Protein AF-A0A960HVH0-F1 (afdb_monomer_lite)

Foldseek 3Di:
DAPQVVQDDPPHGDDDPPPRPNLVNLLVVLVVVVVVCCVPVPPDPDDDFDDDPDPRRVSSSVSSD

Radius of gyration: 12.38 Å; chains: 1; bounding box: 29×26×29 Å

pLDDT: mean 92.94, std 7.45, range [57.47, 98.38]

Sequence (65 aa):
MSDLDAIFKAYDVRGTYPDQIDAEGCRAIGAAFARFALDEGGAVPAVLVARDMRPSGVELAEAFS

Secondary structure (DSSP, 8-state):
---HHHHB-SS-B---TTTTS-HHHHHHHHHHHHHHHHHHHSS---------S-THHHHHHHHH-

Structure (mmCIF, N/CA/C/O backbone):
data_AF-A0A960HVH0-F1
#
_entry.id   AF-A0A960HVH0-F1
#
loop_
_atom_site.group_PDB
_atom_site.id
_atom_site.type_symbol
_atom_site.label_atom_id
_atom_site.label_alt_id
_atom_site.label_comp_id
_atom_site.label_asym_id
_atom_site.label_entity_id
_atom_site.label_seq_id
_atom_site.pdbx_PDB_ins_code
_atom_site.Cartn_x
_atom_site.Cartn_y
_atom_site.Cartn_z
_atom_site.occupancy
_atom_site.B_iso_or_equiv
_atom_site.auth_seq_id
_atom_site.auth_comp_id
_atom_site.auth_asym_id
_atom_site.auth_atom_id
_atom_site.pdbx_PDB_model_num
ATOM 1 N N . MET A 1 1 ? -7.355 -13.132 6.948 1.00 57.47 1 MET A N 1
ATOM 2 C CA . MET A 1 1 ? -7.206 -12.806 5.516 1.00 57.47 1 MET A CA 1
ATOM 3 C C . MET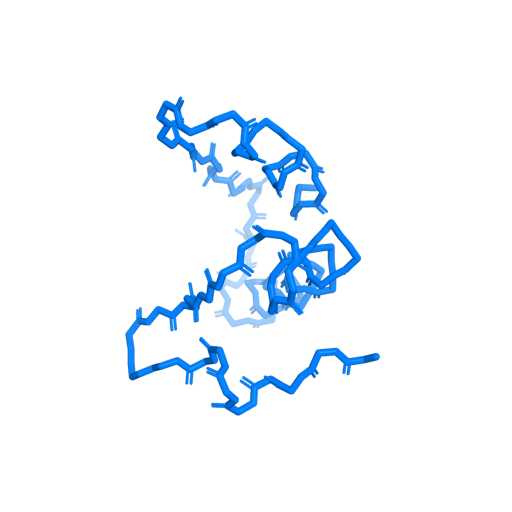 A 1 1 ? -8.321 -11.850 5.165 1.00 57.47 1 MET A C 1
ATOM 5 O O . MET A 1 1 ? -9.474 -12.198 5.395 1.00 57.47 1 MET A O 1
ATOM 9 N N . SER A 1 2 ? -7.973 -10.642 4.731 1.00 65.31 2 SER A N 1
ATOM 10 C CA . SER A 1 2 ? -8.942 -9.642 4.289 1.00 65.31 2 SER A CA 1
ATOM 11 C C . SER A 1 2 ? -9.748 -10.171 3.100 1.00 65.31 2 SER A C 1
ATOM 13 O O . SER A 1 2 ? -9.223 -10.889 2.248 1.00 65.31 2 SER A O 1
ATOM 15 N N . ASP A 1 3 ? -11.037 -9.842 3.062 1.00 84.88 3 ASP A N 1
ATOM 16 C CA . ASP A 1 3 ? -11.875 -10.080 1.890 1.00 84.88 3 ASP A CA 1
ATOM 17 C C . ASP A 1 3 ? -11.468 -9.076 0.801 1.00 84.88 3 ASP A C 1
ATOM 19 O O . ASP A 1 3 ? -11.823 -7.896 0.855 1.00 84.88 3 ASP A O 1
ATOM 23 N N . LEU A 1 4 ? -10.642 -9.531 -0.146 1.00 85.94 4 LEU A N 1
ATOM 24 C CA . LEU A 1 4 ? -10.096 -8.676 -1.199 1.00 85.94 4 LEU A CA 1
ATOM 25 C C . LEU A 1 4 ? -11.210 -8.132 -2.105 1.00 85.94 4 LEU A C 1
ATOM 27 O O . LEU A 1 4 ? -11.164 -6.957 -2.465 1.00 85.94 4 LEU A O 1
ATOM 31 N N . ASP A 1 5 ? -12.258 -8.909 -2.384 1.00 90.44 5 ASP A N 1
ATOM 32 C CA . ASP A 1 5 ? -13.400 -8.453 -3.190 1.00 90.44 5 ASP A CA 1
ATOM 33 C C . ASP A 1 5 ? -14.149 -7.305 -2.491 1.00 90.44 5 ASP A C 1
ATOM 35 O O . ASP A 1 5 ? -14.674 -6.381 -3.125 1.00 90.44 5 ASP A O 1
ATOM 39 N N . ALA A 1 6 ? -14.147 -7.303 -1.156 1.00 91.69 6 ALA A N 1
ATOM 40 C CA . ALA A 1 6 ? -14.744 -6.233 -0.373 1.00 91.69 6 ALA A CA 1
ATOM 41 C C . ALA A 1 6 ? -13.941 -4.922 -0.394 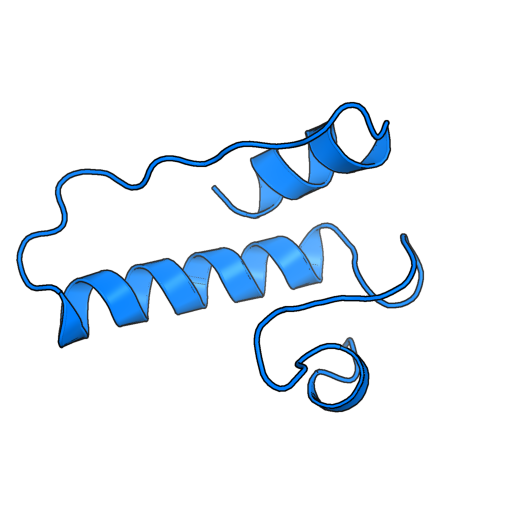1.00 91.69 6 ALA A C 1
ATOM 43 O O . ALA A 1 6 ? -14.541 -3.877 -0.118 1.00 91.69 6 ALA A O 1
ATOM 44 N N . ILE A 1 7 ? -12.648 -4.923 -0.744 1.00 95.44 7 ILE A N 1
ATOM 45 C CA . ILE A 1 7 ? -11.803 -3.710 -0.741 1.00 95.44 7 ILE A CA 1
ATOM 46 C C . ILE A 1 7 ? -11.307 -3.280 -2.125 1.00 95.44 7 ILE A C 1
ATOM 48 O O . ILE A 1 7 ? -11.081 -2.086 -2.319 1.00 95.44 7 ILE A O 1
ATOM 52 N N . PHE A 1 8 ? -11.188 -4.188 -3.095 1.00 96.25 8 PHE A N 1
ATOM 53 C CA . PHE A 1 8 ? -10.858 -3.848 -4.480 1.00 96.25 8 PHE A CA 1
ATOM 54 C C . PHE A 1 8 ? -12.097 -3.294 -5.186 1.00 96.25 8 PHE A C 1
ATOM 56 O O . PHE A 1 8 ? -13.117 -3.966 -5.344 1.00 96.25 8 PHE A O 1
ATOM 63 N N . LYS A 1 9 ? -12.029 -2.023 -5.578 1.00 93.19 9 LYS A N 1
ATOM 64 C CA . LYS A 1 9 ? -13.094 -1.304 -6.283 1.00 93.19 9 LYS A CA 1
ATOM 65 C C . LYS A 1 9 ? -12.696 -1.083 -7.735 1.00 93.19 9 LYS A C 1
ATOM 67 O O . LYS A 1 9 ? -11.592 -1.401 -8.157 1.00 93.19 9 LYS A O 1
ATOM 72 N N . ALA A 1 10 ? -13.612 -0.508 -8.510 1.00 93.88 10 ALA A N 1
ATOM 73 C CA . ALA A 1 10 ? -13.420 -0.313 -9.946 1.00 93.88 10 ALA A CA 1
ATOM 74 C C . ALA A 1 10 ? -12.186 0.540 -10.307 1.00 93.88 10 ALA A C 1
ATOM 76 O O . ALA A 1 10 ? -11.694 0.429 -11.424 1.00 93.88 10 ALA A O 1
ATOM 77 N N . TYR A 1 11 ? -11.705 1.397 -9.399 1.00 89.69 11 TYR A N 1
ATOM 78 C CA . TYR A 1 11 ? -10.587 2.309 -9.667 1.00 89.69 11 T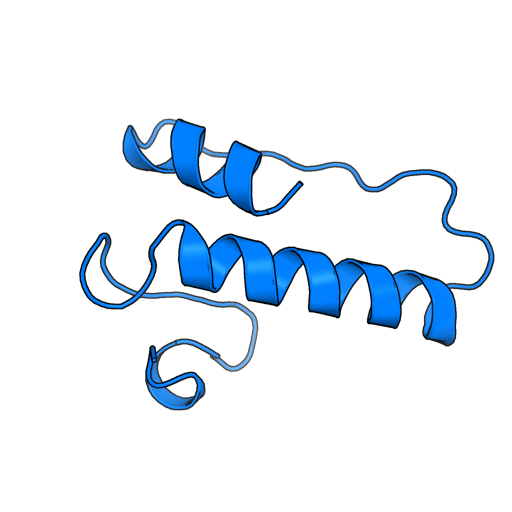YR A CA 1
ATOM 79 C C . TYR A 1 11 ? -9.588 2.461 -8.508 1.00 89.69 11 TYR A C 1
ATOM 81 O O . TYR A 1 11 ? -8.578 3.139 -8.676 1.00 89.69 11 TYR A O 1
ATOM 89 N N . ASP A 1 12 ? -9.857 1.891 -7.331 1.00 95.19 12 ASP A N 1
ATOM 90 C CA . ASP A 1 12 ? -8.975 1.983 -6.168 1.00 95.19 12 ASP A CA 1
ATOM 91 C C . ASP A 1 12 ? -9.139 0.787 -5.218 1.00 95.19 12 ASP A C 1
ATOM 93 O O . ASP A 1 12 ? -9.995 -0.077 -5.411 1.00 95.19 12 ASP A O 1
ATOM 97 N N . VAL A 1 13 ? -8.287 0.736 -4.194 1.00 95.75 13 VAL A N 1
ATOM 98 C CA . VAL A 1 13 ? -8.437 -0.163 -3.047 1.00 95.75 13 VAL A CA 1
ATOM 99 C C . VAL A 1 13 ? -8.852 0.680 -1.849 1.00 95.75 13 VAL A C 1
ATOM 101 O O . VAL A 1 13 ? -8.177 1.655 -1.510 1.00 95.75 13 VAL A O 1
ATOM 104 N N . ARG A 1 14 ? -9.975 0.336 -1.211 1.00 95.69 14 ARG A N 1
ATOM 105 C CA . ARG A 1 14 ? -10.563 1.149 -0.141 1.00 95.69 14 ARG A CA 1
ATOM 106 C C . ARG A 1 14 ? -11.313 0.306 0.886 1.00 95.69 14 ARG A C 1
ATOM 108 O O . ARG A 1 14 ? -12.127 -0.538 0.528 1.00 95.69 14 ARG A O 1
ATOM 115 N N . GLY A 1 15 ? -11.107 0.624 2.161 1.00 94.69 15 GLY A N 1
ATOM 116 C CA . GLY A 1 15 ? -11.757 -0.013 3.304 1.00 94.69 15 GLY A CA 1
ATOM 117 C C . GLY A 1 15 ? -11.488 0.750 4.602 1.00 94.69 15 GLY A C 1
ATOM 118 O O . GLY A 1 15 ? -10.783 1.764 4.6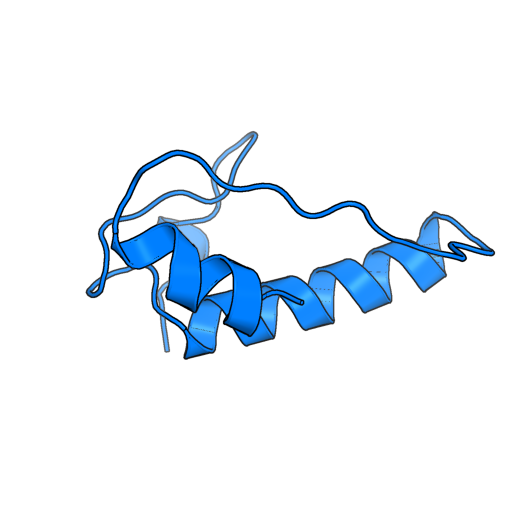03 1.00 94.69 15 GLY A O 1
ATOM 119 N N . THR A 1 16 ? -12.073 0.287 5.704 1.00 96.38 16 THR A N 1
ATOM 120 C CA . THR A 1 16 ? -11.787 0.802 7.049 1.00 96.38 16 THR A CA 1
ATOM 121 C C . THR A 1 16 ? -10.470 0.246 7.590 1.00 96.38 16 THR A C 1
ATOM 123 O O . THR A 1 16 ? -10.113 -0.900 7.332 1.00 96.38 16 THR A O 1
ATOM 126 N N . TYR A 1 17 ? -9.751 1.062 8.359 1.00 96.00 17 TYR A N 1
ATOM 127 C CA . TYR A 1 17 ? -8.559 0.646 9.097 1.00 96.00 17 TYR A CA 1
ATOM 128 C C . TYR A 1 17 ? -8.894 0.575 10.597 1.00 96.00 17 TYR A C 1
ATOM 130 O O . TYR A 1 17 ? -9.497 1.531 11.099 1.00 96.00 17 TYR A O 1
ATOM 138 N N . PRO A 1 18 ? -8.493 -0.489 11.317 1.00 96.00 18 PRO A N 1
ATOM 139 C CA . PRO A 1 18 ? -7.688 -1.621 10.839 1.00 96.00 18 PRO A CA 1
ATOM 140 C C . PRO A 1 18 ? -8.510 -2.801 10.277 1.00 96.00 18 PRO A C 1
ATOM 142 O O . PRO A 1 18 ? -7.930 -3.800 9.876 1.00 96.00 18 PRO A O 1
ATOM 145 N N . ASP A 1 19 ? -9.845 -2.727 10.263 1.00 94.88 19 ASP A N 1
ATOM 146 C CA . ASP A 1 19 ? -10.687 -3.923 10.073 1.00 94.88 19 ASP A CA 1
ATOM 147 C C . ASP A 1 19 ? -10.625 -4.546 8.667 1.00 94.88 19 ASP A C 1
ATOM 149 O O . ASP A 1 19 ? -10.664 -5.767 8.524 1.00 94.88 19 ASP A O 1
ATOM 153 N N . GLN A 1 20 ? -10.594 -3.719 7.618 1.00 95.62 20 GLN A N 1
ATOM 154 C CA . GLN A 1 20 ? -10.619 -4.170 6.218 1.00 95.62 20 GLN A CA 1
ATOM 155 C C . GLN A 1 20 ? -9.277 -3.964 5.513 1.00 95.62 20 GLN A C 1
ATOM 157 O O . GLN A 1 20 ? -8.935 -4.719 4.603 1.00 95.62 20 GLN A O 1
ATOM 162 N N . ILE A 1 21 ? -8.539 -2.927 5.911 1.00 96.19 21 ILE A N 1
ATOM 163 C CA . ILE A 1 21 ? -7.185 -2.632 5.452 1.00 96.19 21 ILE A CA 1
ATOM 164 C C . ILE A 1 21 ? -6.291 -2.504 6.680 1.00 96.19 21 ILE A C 1
ATOM 166 O O . ILE A 1 21 ? -6.553 -1.681 7.555 1.00 96.19 21 ILE A O 1
ATOM 170 N N . ASP A 1 22 ? -5.207 -3.268 6.687 1.00 96.62 22 ASP A N 1
ATOM 171 C CA . ASP A 1 22 ? -4.179 -3.287 7.719 1.00 96.62 22 ASP A CA 1
ATOM 172 C C . ASP A 1 22 ? -2.775 -3.381 7.091 1.00 96.62 22 ASP A C 1
ATOM 174 O O . ASP A 1 22 ? -2.608 -3.415 5.866 1.00 96.62 22 ASP A O 1
ATOM 178 N N . ALA A 1 23 ? -1.743 -3.397 7.936 1.00 97.50 23 ALA A N 1
ATOM 179 C CA . ALA A 1 23 ? -0.354 -3.466 7.493 1.00 97.50 23 ALA A CA 1
ATOM 180 C C . ALA A 1 23 ? -0.027 -4.770 6.738 1.00 97.50 23 ALA A C 1
ATOM 182 O O . ALA A 1 23 ? 0.736 -4.747 5.772 1.00 97.50 23 ALA A O 1
ATOM 183 N N . GLU A 1 24 ? -0.594 -5.910 7.144 1.00 96.75 24 GLU A N 1
ATOM 184 C CA . GLU A 1 24 ? -0.346 -7.196 6.479 1.00 96.75 24 GLU A CA 1
ATOM 185 C C . GLU A 1 24 ? -0.925 -7.197 5.057 1.00 96.75 24 GLU A C 1
ATOM 187 O O . GLU A 1 24 ? -0.222 -7.525 4.094 1.00 96.75 24 GLU A O 1
ATOM 192 N N . GLY A 1 25 ? -2.171 -6.745 4.908 1.00 95.62 25 GLY A N 1
ATOM 193 C CA . GLY A 1 25 ? -2.830 -6.579 3.619 1.00 95.62 25 GLY A CA 1
ATOM 194 C C . GLY A 1 25 ? -2.103 -5.577 2.723 1.00 95.62 25 GLY A C 1
ATOM 195 O O . GLY A 1 25 ? -1.842 -5.880 1.558 1.00 95.62 25 GLY A O 1
ATOM 196 N N . CYS A 1 26 ? -1.702 -4.416 3.254 1.00 96.88 26 CYS A N 1
ATOM 197 C CA . CYS A 1 26 ? -0.940 -3.423 2.487 1.00 96.88 26 CYS A CA 1
ATOM 198 C C . CYS A 1 26 ? 0.404 -3.965 1.989 1.00 96.88 26 CYS A C 1
ATOM 200 O O . CYS A 1 26 ? 0.762 -3.703 0.840 1.00 96.88 26 CYS A O 1
ATOM 202 N N . ARG A 1 27 ? 1.104 -4.778 2.790 1.00 97.81 27 ARG A N 1
ATOM 203 C CA . ARG A 1 27 ? 2.342 -5.449 2.364 1.00 97.81 27 ARG A CA 1
ATOM 204 C C . ARG A 1 27 ? 2.108 -6.429 1.224 1.00 97.81 27 ARG A C 1
ATOM 206 O O . ARG A 1 27 ? 2.873 -6.451 0.260 1.00 97.81 27 ARG A O 1
ATOM 213 N N . ALA A 1 28 ? 1.044 -7.22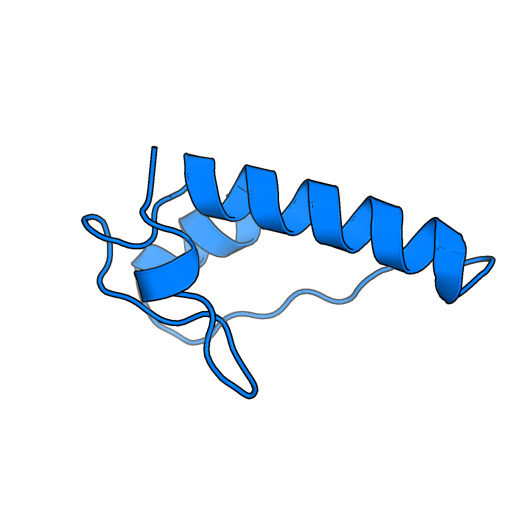6 1.310 1.00 96.88 28 ALA A N 1
ATOM 214 C CA . ALA A 1 28 ? 0.687 -8.158 0.245 1.00 96.88 28 ALA A CA 1
ATOM 215 C C . ALA A 1 28 ? 0.351 -7.424 -1.065 1.00 96.88 28 ALA A C 1
ATOM 217 O O . ALA A 1 28 ? 0.817 -7.826 -2.132 1.00 96.88 28 ALA A O 1
ATOM 218 N N . ILE A 1 29 ? -0.403 -6.322 -0.983 1.00 96.50 29 ILE A N 1
ATOM 219 C CA . ILE A 1 29 ? -0.756 -5.495 -2.145 1.00 96.50 29 ILE A CA 1
ATOM 220 C C . ILE A 1 29 ? 0.496 -4.846 -2.749 1.00 96.50 29 ILE A C 1
ATOM 222 O O . ILE A 1 29 ? 0.671 -4.910 -3.964 1.00 96.50 29 ILE A O 1
ATOM 226 N N . GLY A 1 30 ? 1.380 -4.273 -1.930 1.00 96.69 30 GLY A N 1
ATOM 227 C CA . GLY A 1 30 ? 2.630 -3.662 -2.391 1.00 96.69 30 GLY A CA 1
ATOM 228 C C . GLY A 1 30 ? 3.534 -4.651 -3.130 1.00 96.69 30 GLY A C 1
ATOM 229 O O . GLY A 1 30 ? 3.972 -4.388 -4.252 1.00 96.69 30 GLY A O 1
ATOM 230 N N . ALA A 1 31 ? 3.720 -5.851 -2.572 1.00 96.31 31 ALA A N 1
ATOM 231 C CA . ALA A 1 31 ? 4.482 -6.919 -3.219 1.00 96.31 31 ALA A CA 1
ATOM 232 C C . ALA A 1 31 ? 3.851 -7.381 -4.547 1.00 96.31 31 ALA A C 1
ATOM 234 O O . ALA A 1 31 ? 4.566 -7.641 -5.520 1.00 96.31 31 ALA A O 1
ATOM 235 N N . ALA A 1 32 ? 2.519 -7.478 -4.605 1.00 95.81 32 ALA A N 1
ATOM 236 C CA . ALA A 1 32 ? 1.803 -7.813 -5.833 1.00 95.81 32 ALA A CA 1
ATOM 237 C C . ALA A 1 32 ? 1.947 -6.709 -6.893 1.00 95.81 32 ALA A C 1
ATOM 239 O O . ALA A 1 32 ? 2.214 -7.012 -8.056 1.00 95.81 32 ALA A O 1
ATOM 240 N N . PHE A 1 33 ? 1.845 -5.440 -6.488 1.00 94.94 33 PHE A N 1
ATOM 241 C CA . PHE A 1 33 ? 2.044 -4.295 -7.372 1.00 94.94 33 PHE A CA 1
ATOM 242 C C . PHE A 1 33 ? 3.470 -4.249 -7.933 1.00 94.94 33 PHE A C 1
ATOM 244 O O . PHE A 1 33 ? 3.640 -4.054 -9.133 1.00 94.94 33 PHE A O 1
ATOM 251 N N . ALA A 1 34 ? 4.492 -4.482 -7.104 1.00 93.75 34 ALA A N 1
ATOM 252 C CA . ALA A 1 34 ? 5.885 -4.496 -7.550 1.00 93.75 34 ALA A CA 1
ATOM 253 C C . ALA A 1 34 ? 6.146 -5.586 -8.603 1.00 93.75 34 ALA A C 1
ATOM 255 O O . ALA A 1 34 ? 6.800 -5.324 -9.611 1.00 93.75 34 ALA A O 1
ATOM 256 N N . ARG A 1 35 ? 5.594 -6.793 -8.401 1.00 93.62 35 ARG A N 1
ATOM 257 C CA . ARG A 1 35 ? 5.654 -7.877 -9.397 1.00 93.62 35 ARG A CA 1
ATOM 258 C C . ARG A 1 35 ? 4.977 -7.473 -10.703 1.00 93.62 35 ARG A C 1
ATOM 260 O O . ARG A 1 35 ? 5.606 -7.537 -11.750 1.00 93.62 35 ARG A O 1
ATOM 267 N N . PHE A 1 36 ? 3.745 -6.974 -10.621 1.00 93.12 36 PHE A N 1
ATOM 268 C CA . PHE A 1 36 ? 3.002 -6.496 -11.787 1.00 93.12 36 PHE A CA 1
ATOM 269 C C . PHE A 1 36 ? 3.764 -5.408 -12.560 1.00 93.12 36 PHE A C 1
ATOM 271 O O . PHE A 1 36 ? 3.855 -5.463 -13.783 1.00 93.12 36 PHE A O 1
ATOM 278 N N . ALA A 1 37 ? 4.347 -4.435 -11.857 1.00 92.62 37 ALA A N 1
ATOM 279 C CA . ALA A 1 37 ? 5.090 -3.343 -12.474 1.00 92.62 37 ALA A CA 1
ATOM 280 C C . ALA A 1 37 ? 6.342 -3.832 -13.222 1.00 92.62 37 ALA A C 1
ATOM 282 O O . ALA A 1 37 ? 6.641 -3.315 -14.295 1.00 92.62 37 ALA A O 1
ATOM 283 N N . LEU A 1 38 ? 7.056 -4.825 -12.685 1.00 90.88 38 LEU A N 1
ATOM 284 C CA . LEU A 1 38 ? 8.216 -5.430 -13.348 1.00 90.88 38 LEU A CA 1
ATOM 285 C C . LEU A 1 38 ? 7.818 -6.249 -14.582 1.00 90.88 38 LEU A C 1
ATOM 287 O O . LEU A 1 38 ? 8.504 -6.179 -15.601 1.00 90.88 38 LEU A O 1
ATOM 291 N N . ASP A 1 39 ? 6.718 -6.997 -14.490 1.00 91.94 39 ASP A N 1
ATOM 292 C CA . ASP A 1 39 ? 6.258 -7.879 -15.565 1.00 91.94 39 ASP A CA 1
ATOM 293 C C . ASP A 1 39 ? 5.676 -7.080 -16.748 1.00 91.94 39 ASP A C 1
ATOM 295 O O . ASP A 1 39 ? 6.031 -7.332 -17.900 1.00 91.94 39 ASP A O 1
ATOM 299 N N . GLU A 1 40 ? 4.829 -6.081 -16.476 1.00 87.12 40 GLU A N 1
ATOM 300 C CA . GLU A 1 40 ? 4.098 -5.324 -17.509 1.00 87.12 40 GLU A CA 1
ATOM 301 C C . GLU A 1 40 ? 4.763 -3.988 -17.876 1.00 87.12 40 GLU A C 1
ATOM 303 O O . GLU A 1 40 ? 4.666 -3.518 -19.010 1.00 87.12 40 GLU A O 1
ATOM 308 N N . GLY A 1 41 ? 5.434 -3.343 -16.918 1.00 77.12 41 GLY A N 1
ATOM 309 C CA . GLY A 1 41 ? 6.043 -2.019 -17.090 1.00 77.12 41 GLY A CA 1
ATOM 310 C C . GLY A 1 41 ? 7.478 -2.045 -17.624 1.00 77.12 41 GLY A C 1
ATOM 311 O O . GLY A 1 41 ? 8.026 -0.993 -17.961 1.00 77.12 41 GLY A O 1
ATOM 312 N N . GLY A 1 42 ? 8.099 -3.225 -17.712 1.00 80.19 42 GLY A N 1
ATOM 313 C CA . GLY A 1 42 ? 9.501 -3.380 -18.092 1.00 80.19 42 GLY A CA 1
ATOM 314 C C . GLY A 1 42 ? 10.457 -2.918 -16.986 1.00 80.19 42 GLY A C 1
ATOM 315 O O . GLY A 1 42 ? 10.241 -3.171 -15.804 1.00 80.19 42 GLY A O 1
ATOM 316 N N . ALA A 1 43 ? 11.556 -2.251 -17.352 1.00 81.81 43 ALA A N 1
ATOM 317 C CA . ALA A 1 43 ? 12.514 -1.752 -16.367 1.00 81.81 43 ALA A CA 1
ATOM 318 C C . ALA A 1 43 ? 11.901 -0.591 -15.562 1.00 81.81 43 ALA A C 1
ATOM 320 O O . ALA A 1 43 ? 11.968 0.563 -15.983 1.00 81.81 43 ALA A O 1
ATOM 321 N N . VAL A 1 44 ? 11.322 -0.902 -14.400 1.00 83.25 44 VAL A N 1
ATOM 322 C CA . VAL A 1 44 ? 10.797 0.072 -13.432 1.00 83.25 44 VAL A CA 1
ATOM 323 C C . VAL A 1 44 ? 11.868 0.321 -12.359 1.00 83.25 44 VAL A C 1
ATOM 325 O O . VAL A 1 44 ? 11.974 -0.459 -11.414 1.00 83.25 44 VAL A O 1
ATOM 328 N N . PRO A 1 45 ? 12.707 1.371 -12.482 1.00 81.25 45 PRO A N 1
ATOM 329 C CA . PRO A 1 45 ? 13.829 1.587 -11.565 1.00 81.25 45 PRO A CA 1
ATOM 330 C C . PRO A 1 45 ? 13.391 2.075 -10.179 1.00 81.25 45 PRO A C 1
ATOM 332 O O . PRO A 1 45 ? 14.154 1.956 -9.224 1.00 81.25 45 PRO A O 1
ATOM 335 N N . ALA A 1 46 ? 12.195 2.662 -10.073 1.00 90.69 46 ALA A N 1
ATOM 336 C CA . ALA A 1 46 ? 11.634 3.167 -8.827 1.00 90.69 46 ALA A CA 1
ATOM 337 C C . ALA A 1 46 ? 10.113 3.343 -8.937 1.00 90.69 46 ALA A C 1
ATOM 339 O O . ALA A 1 46 ? 9.588 3.636 -10.013 1.00 90.69 46 ALA A O 1
ATOM 340 N N . VAL A 1 47 ? 9.427 3.239 -7.797 1.00 91.62 47 VAL A N 1
ATOM 341 C CA . VAL A 1 47 ? 8.005 3.566 -7.629 1.00 91.62 47 VAL A CA 1
ATOM 342 C C . VAL A 1 47 ? 7.900 4.684 -6.598 1.00 91.62 47 VAL A C 1
ATOM 344 O O . VAL A 1 47 ? 8.478 4.596 -5.517 1.00 91.62 47 VAL A O 1
ATOM 347 N N . LEU A 1 48 ? 7.168 5.747 -6.929 1.00 95.62 48 LEU A N 1
ATOM 348 C CA . LEU A 1 48 ? 6.879 6.822 -5.983 1.00 95.62 48 LEU A CA 1
ATOM 349 C C . LEU A 1 48 ? 5.664 6.443 -5.134 1.00 95.62 48 LEU A C 1
ATOM 351 O O . LEU A 1 48 ? 4.587 6.195 -5.673 1.00 95.62 48 LEU A O 1
ATOM 355 N N . VAL A 1 49 ? 5.834 6.448 -3.814 1.00 96.19 49 VAL A N 1
ATOM 356 C CA . VAL A 1 49 ? 4.765 6.193 -2.842 1.00 96.19 49 VAL A CA 1
ATOM 357 C C . VAL A 1 49 ? 4.488 7.477 -2.066 1.00 96.19 49 VAL A C 1
ATOM 359 O O . VAL A 1 49 ? 5.409 8.155 -1.610 1.00 96.19 49 VAL A O 1
ATOM 362 N N . ALA A 1 50 ? 3.211 7.829 -1.926 1.00 96.75 50 ALA A N 1
ATOM 363 C CA . ALA A 1 50 ? 2.765 9.008 -1.193 1.00 96.75 50 ALA A CA 1
ATOM 364 C C . ALA A 1 50 ? 1.532 8.681 -0.344 1.00 96.75 50 ALA A C 1
ATOM 366 O O . ALA A 1 50 ? 0.761 7.778 -0.664 1.00 96.75 50 ALA A O 1
ATOM 367 N N . ARG A 1 51 ? 1.339 9.445 0.734 1.00 96.88 51 ARG A N 1
ATOM 368 C CA . ARG A 1 51 ? 0.225 9.291 1.679 1.00 96.88 51 ARG A CA 1
ATOM 369 C C . ARG A 1 51 ? -0.335 10.642 2.108 1.00 96.88 51 ARG A C 1
ATOM 371 O O . ARG A 1 51 ? 0.396 11.635 2.139 1.00 96.88 51 ARG A O 1
ATOM 378 N N . ASP A 1 52 ? -1.623 10.664 2.443 1.00 97.75 52 ASP A N 1
ATOM 379 C CA . ASP A 1 52 ? -2.297 11.835 3.011 1.00 97.75 52 ASP A CA 1
ATOM 380 C C . ASP A 1 52 ? -1.954 12.019 4.505 1.00 97.75 52 ASP A C 1
ATOM 382 O O . ASP A 1 52 ? -1.050 11.385 5.042 1.00 97.75 52 ASP A O 1
ATOM 386 N N . MET A 1 53 ? -2.659 12.910 5.205 1.00 98.38 53 MET A N 1
ATOM 387 C CA . MET A 1 53 ? -2.375 13.221 6.612 1.00 98.38 53 MET A CA 1
ATOM 388 C C . MET A 1 53 ? -2.984 12.236 7.625 1.00 98.38 53 MET A C 1
ATOM 390 O O . MET A 1 53 ? -2.886 12.488 8.828 1.00 98.38 53 MET A O 1
ATOM 394 N N . ARG A 1 54 ? -3.619 11.135 7.197 1.00 98.06 54 ARG A N 1
ATOM 395 C CA . ARG A 1 54 ? -4.217 10.171 8.135 1.00 98.06 54 ARG A CA 1
ATOM 396 C C . ARG A 1 54 ? -3.137 9.520 9.006 1.00 98.06 54 ARG A C 1
ATOM 398 O O . ARG A 1 54 ? -2.096 9.129 8.475 1.00 98.06 54 ARG A O 1
ATOM 405 N N . PRO A 1 55 ? -3.391 9.325 10.316 1.00 97.94 55 PRO A N 1
ATOM 406 C CA . PRO A 1 55 ? -2.438 8.658 11.203 1.00 97.94 55 PRO A CA 1
ATOM 407 C C . PRO A 1 55 ? -2.044 7.255 10.723 1.00 97.94 55 PRO A C 1
ATOM 409 O O . PRO A 1 55 ? -0.860 6.932 10.699 1.00 97.94 55 PRO A O 1
ATOM 412 N N . SER A 1 56 ? -3.013 6.462 10.252 1.00 98.00 56 SER A N 1
ATOM 413 C CA . SER A 1 56 ? -2.766 5.122 9.701 1.00 98.00 56 SER A CA 1
ATOM 414 C C . SER A 1 56 ? -1.876 5.136 8.457 1.00 98.00 56 SER A C 1
ATOM 416 O O . SER A 1 56 ? -1.174 4.168 8.191 1.00 98.00 56 SER A O 1
ATOM 418 N N . GLY A 1 57 ? -1.844 6.244 7.710 1.00 97.69 57 GLY A N 1
ATOM 419 C CA . GLY A 1 57 ? -1.057 6.361 6.486 1.00 97.69 57 GLY A CA 1
ATOM 420 C C . GLY A 1 57 ? 0.453 6.239 6.696 1.00 97.69 57 GLY A C 1
ATOM 421 O O . GLY A 1 57 ? 1.152 5.960 5.731 1.00 97.69 57 GLY A O 1
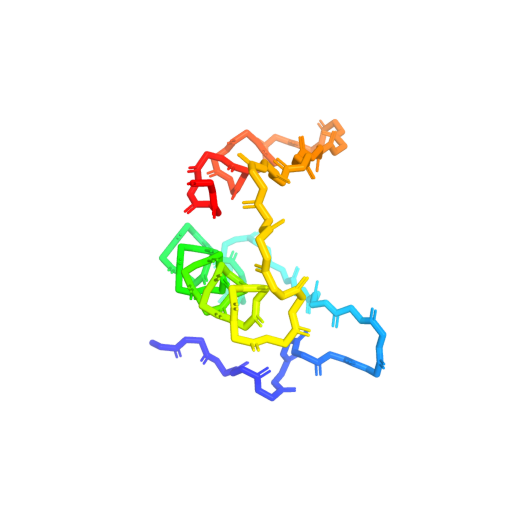ATOM 422 N N . VAL A 1 58 ? 0.967 6.440 7.918 1.00 97.88 58 VAL A N 1
ATOM 423 C CA . VAL A 1 58 ? 2.394 6.221 8.222 1.00 97.88 58 VAL A CA 1
ATOM 424 C C . VAL A 1 58 ? 2.725 4.730 8.135 1.00 97.88 58 VAL A C 1
ATOM 426 O O . VAL A 1 58 ? 3.570 4.341 7.337 1.00 97.88 58 VAL A O 1
ATOM 429 N N . GLU A 1 59 ? 2.001 3.902 8.890 1.00 98.19 59 GLU A N 1
ATOM 430 C CA . GLU A 1 59 ? 2.199 2.448 8.917 1.00 98.19 59 GLU A CA 1
ATOM 431 C C . GLU A 1 59 ? 1.857 1.808 7.567 1.00 98.19 59 GLU A C 1
ATOM 433 O O . GLU A 1 59 ? 2.611 0.981 7.064 1.00 98.19 59 GLU A O 1
ATOM 438 N N . LEU A 1 60 ? 0.739 2.203 6.949 1.00 98.00 60 LEU A N 1
ATOM 439 C CA . LEU A 1 60 ? 0.295 1.583 5.699 1.00 98.00 60 LEU A CA 1
ATOM 440 C C . LEU A 1 60 ? 1.240 1.885 4.527 1.00 98.00 60 LEU A C 1
ATOM 442 O O . LEU A 1 60 ? 1.460 1.012 3.690 1.00 98.00 60 LEU A O 1
ATOM 446 N N . ALA A 1 61 ? 1.823 3.089 4.470 1.00 98.12 61 ALA A N 1
ATOM 447 C CA . ALA A 1 61 ? 2.806 3.427 3.440 1.00 98.12 61 ALA A CA 1
ATOM 448 C C . ALA A 1 61 ? 4.129 2.675 3.643 1.00 98.12 61 ALA A C 1
ATOM 450 O O . ALA A 1 61 ? 4.709 2.197 2.668 1.00 98.12 61 ALA A O 1
ATOM 451 N N . GLU A 1 62 ? 4.583 2.533 4.892 1.00 98.00 62 GLU A N 1
ATOM 452 C CA . GLU A 1 62 ? 5.768 1.733 5.222 1.00 98.00 62 GLU A CA 1
ATOM 453 C C . GLU A 1 62 ? 5.546 0.246 4.926 1.00 98.00 62 GLU A C 1
ATOM 455 O O . GLU A 1 62 ? 6.439 -0.419 4.418 1.00 98.00 62 GLU A O 1
ATOM 460 N N . ALA A 1 63 ? 4.349 -0.280 5.189 1.00 98.06 63 ALA A N 1
ATOM 461 C CA . ALA A 1 63 ? 4.030 -1.671 4.900 1.00 98.06 63 ALA A CA 1
ATOM 462 C C . ALA A 1 63 ? 3.933 -1.968 3.396 1.00 98.06 63 ALA A C 1
ATOM 464 O O . ALA A 1 63 ? 4.293 -3.069 2.986 1.00 98.06 63 ALA A O 1
ATOM 465 N N . PHE A 1 64 ? 3.436 -1.018 2.594 1.00 97.94 64 PHE A N 1
ATOM 466 C CA . PHE A 1 64 ? 3.303 -1.157 1.139 1.00 97.94 64 PHE A CA 1
ATOM 467 C C . PHE A 1 64 ? 4.653 -1.143 0.403 1.00 97.94 64 PHE A C 1
ATOM 469 O O . PHE A 1 64 ? 4.775 -1.776 -0.645 1.00 97.94 64 PHE A O 1
ATOM 476 N N . SER A 1 65 ? 5.623 -0.385 0.919 1.00 93.75 65 SER A N 1
ATOM 477 C CA . SER A 1 65 ? 6.930 -0.147 0.284 1.00 93.75 65 SER A CA 1
ATOM 478 C C . SER A 1 65 ? 7.920 -1.279 0.561 1.00 93.75 65 SER A C 1
ATOM 480 O O . SER A 1 65 ? 8.723 -1.573 -0.350 1.00 93.75 65 SER A O 1
#